Protein AF-A0A934NBB8-F1 (afdb_monomer_lite)

Structure (mmCIF, N/CA/C/O backbone):
data_AF-A0A934NBB8-F1
#
_entry.id   AF-A0A934NBB8-F1
#
loop_
_atom_site.group_PDB
_atom_site.id
_atom_site.type_symbol
_atom_site.label_atom_id
_atom_site.label_alt_id
_atom_site.label_comp_id
_atom_site.label_asym_id
_atom_site.label_entity_id
_atom_site.label_seq_id
_atom_site.pdbx_PDB_ins_code
_atom_site.Cartn_x
_atom_site.Cartn_y
_atom_site.Cartn_z
_atom_site.occupancy
_atom_site.B_iso_or_equiv
_atom_site.auth_seq_id
_atom_site.auth_comp_id
_atom_site.auth_asym_id
_atom_site.auth_atom_id
_atom_site.pdbx_PDB_model_num
ATOM 1 N N . MET A 1 1 ? -13.154 -11.999 -1.161 1.00 52.22 1 MET A N 1
ATOM 2 C CA . MET A 1 1 ? -12.662 -10.703 -0.634 1.00 52.22 1 MET A CA 1
ATOM 3 C C . MET A 1 1 ? -13.885 -9.876 -0.273 1.00 52.22 1 MET A C 1
ATOM 5 O O . MET A 1 1 ? -14.887 -10.094 -0.942 1.00 52.22 1 MET A O 1
ATOM 9 N N . PRO A 1 2 ? -13.863 -8.968 0.717 1.00 55.34 2 PRO A N 1
ATOM 10 C CA . PRO A 1 2 ? -14.897 -7.938 0.754 1.00 55.34 2 PRO A CA 1
ATOM 11 C C . PRO A 1 2 ? -14.802 -7.156 -0.561 1.00 55.34 2 PRO A C 1
ATOM 13 O O . PRO A 1 2 ? -13.743 -6.626 -0.887 1.00 55.34 2 PRO A O 1
ATOM 16 N N . GLU A 1 3 ? -15.850 -7.187 -1.377 1.00 62.31 3 GLU A N 1
ATOM 17 C CA . GLU A 1 3 ? -15.855 -6.448 -2.635 1.00 62.31 3 GLU A CA 1
ATOM 18 C C . GLU A 1 3 ? -16.149 -4.976 -2.344 1.00 62.31 3 GLU A C 1
ATOM 20 O O . GLU A 1 3 ? -17.228 -4.604 -1.880 1.00 62.31 3 GLU A O 1
ATOM 25 N N . LEU A 1 4 ? -15.164 -4.120 -2.613 1.00 74.50 4 LEU A N 1
ATOM 26 C CA . LEU A 1 4 ? -15.432 -2.718 -2.903 1.00 74.50 4 LEU A CA 1
ATOM 27 C C . LEU A 1 4 ? -16.114 -2.668 -4.270 1.00 74.50 4 LEU A C 1
ATOM 29 O O . LEU A 1 4 ? -15.524 -3.099 -5.258 1.00 74.50 4 LEU A O 1
ATOM 33 N N . ASN A 1 5 ? -17.336 -2.140 -4.329 1.00 80.19 5 ASN A N 1
ATOM 34 C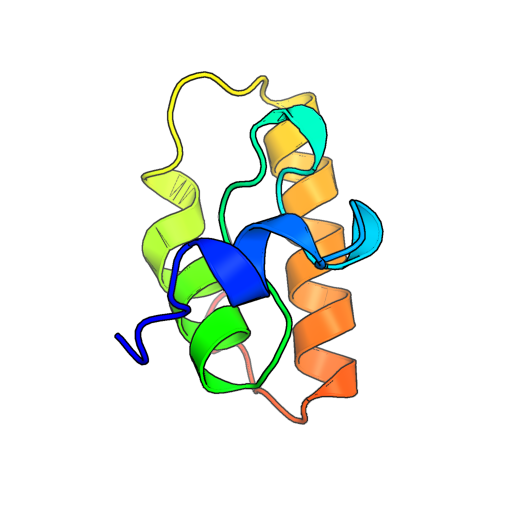 CA . ASN A 1 5 ? -17.961 -1.833 -5.612 1.00 80.19 5 ASN A CA 1
ATOM 35 C C . ASN A 1 5 ? -17.207 -0.683 -6.314 1.00 80.19 5 ASN A C 1
ATOM 37 O O . ASN A 1 5 ? -16.487 0.090 -5.671 1.00 80.19 5 ASN A O 1
ATOM 41 N N . GLU A 1 6 ? -17.364 -0.577 -7.634 1.00 77.31 6 GLU A N 1
ATOM 42 C CA . GLU A 1 6 ? -16.643 0.403 -8.463 1.00 77.31 6 GLU A CA 1
ATOM 43 C C . GLU A 1 6 ? -16.885 1.844 -7.994 1.00 77.31 6 GLU A C 1
ATOM 45 O O . GLU A 1 6 ? -15.932 2.589 -7.782 1.00 77.31 6 GLU A O 1
ATOM 50 N N . GLU A 1 7 ? -18.129 2.199 -7.662 1.00 78.44 7 GLU A N 1
ATOM 51 C CA . GLU A 1 7 ? -18.467 3.542 -7.173 1.00 78.44 7 GLU A CA 1
ATOM 52 C C . GLU A 1 7 ? -17.761 3.925 -5.864 1.00 78.44 7 GLU A C 1
ATOM 54 O O . GLU A 1 7 ? -17.385 5.085 -5.667 1.00 78.44 7 GLU A O 1
ATOM 59 N N . LYS A 1 8 ? -17.595 2.982 -4.924 1.00 80.06 8 LYS A N 1
ATOM 60 C CA . LYS A 1 8 ? -16.823 3.244 -3.699 1.00 80.06 8 LYS A CA 1
ATOM 61 C C . LYS A 1 8 ? -15.347 3.354 -4.024 1.00 80.06 8 LYS A C 1
ATOM 63 O O . LYS A 1 8 ? -14.676 4.194 -3.433 1.00 80.06 8 LYS A O 1
ATOM 68 N N . ARG A 1 9 ? -14.853 2.532 -4.952 1.00 83.62 9 ARG A N 1
ATOM 69 C CA . ARG A 1 9 ? -13.452 2.537 -5.367 1.00 83.62 9 ARG A CA 1
ATOM 70 C C . ARG A 1 9 ? -13.067 3.852 -6.036 1.00 83.62 9 ARG A C 1
ATOM 72 O O . ARG A 1 9 ? -11.973 4.330 -5.762 1.00 83.62 9 ARG A O 1
ATOM 79 N N . ASP A 1 10 ? -13.934 4.462 -6.835 1.00 84.25 10 ASP A N 1
ATOM 80 C CA . ASP A 1 10 ? -13.660 5.743 -7.506 1.00 84.25 10 ASP A CA 1
ATOM 81 C C . ASP A 1 10 ? -13.551 6.918 -6.532 1.00 84.25 10 ASP A C 1
ATOM 83 O O . ASP A 1 10 ? -12.768 7.841 -6.746 1.00 84.25 10 ASP A O 1
ATOM 87 N N . LYS A 1 11 ? -14.265 6.848 -5.405 1.00 89.38 11 LYS A N 1
ATOM 88 C CA . LYS A 1 11 ? -14.218 7.869 -4.349 1.00 89.38 11 LYS A CA 1
ATOM 89 C C . LYS A 1 11 ? -12.977 7.773 -3.461 1.00 89.38 11 LYS A C 1
ATOM 91 O O . LYS A 1 11 ? -12.720 8.699 -2.691 1.00 89.38 11 LYS A O 1
ATOM 96 N N . LEU A 1 12 ? -12.220 6.676 -3.544 1.00 90.31 12 LEU A N 1
ATOM 97 C CA . LEU A 1 12 ? -11.013 6.499 -2.742 1.00 90.31 12 LEU A CA 1
ATOM 98 C C . LEU A 1 12 ? -9.900 7.427 -3.214 1.00 90.31 12 LEU A C 1
ATOM 100 O O . LEU A 1 12 ? -9.612 7.542 -4.413 1.00 90.31 12 LEU A O 1
ATOM 104 N N . GLN A 1 13 ? -9.233 8.031 -2.237 1.00 93.06 13 GLN A N 1
ATOM 105 C CA . GLN A 1 13 ? -8.036 8.823 -2.474 1.00 93.06 13 GLN A CA 1
ATOM 106 C C . GLN A 1 13 ? -6.854 7.905 -2.792 1.00 93.06 13 GLN A C 1
ATOM 108 O O . GLN A 1 13 ? -6.746 6.798 -2.272 1.00 93.06 13 GLN A O 1
ATOM 113 N N . ASP A 1 14 ? -5.896 8.410 -3.558 1.00 92.25 14 ASP A N 1
ATOM 114 C CA . ASP A 1 14 ? -4.670 7.697 -3.935 1.00 92.25 14 ASP A CA 1
ATOM 115 C C . ASP A 1 14 ? -3.920 7.087 -2.738 1.00 92.25 14 ASP A C 1
ATOM 117 O O . ASP A 1 14 ? -3.401 5.975 -2.806 1.00 92.25 14 ASP A O 1
ATOM 121 N N . LYS A 1 15 ? -3.927 7.775 -1.590 1.00 91.62 15 LYS A N 1
ATOM 122 C CA . LYS A 1 15 ? -3.301 7.303 -0.341 1.00 91.62 15 LYS A CA 1
ATOM 123 C C . LYS A 1 15 ? -3.951 6.049 0.261 1.00 91.62 15 LYS A C 1
ATOM 125 O O . LYS A 1 15 ? -3.383 5.466 1.183 1.00 91.62 15 LYS A O 1
ATOM 130 N N . GLU A 1 16 ? -5.143 5.683 -0.198 1.00 95.19 16 GLU A N 1
ATOM 131 C CA . GLU A 1 16 ? -5.891 4.506 0.252 1.00 95.19 16 GLU A CA 1
ATOM 132 C C . GLU A 1 16 ? -5.547 3.253 -0.556 1.00 95.19 16 GLU A C 1
ATOM 134 O O . GLU A 1 16 ? -6.084 2.186 -0.276 1.00 95.19 16 GLU A O 1
ATOM 139 N N . PHE A 1 17 ? -4.629 3.350 -1.517 1.00 96.56 17 PHE A N 1
ATOM 140 C CA . PHE A 1 17 ? -4.103 2.219 -2.272 1.00 96.56 17 PHE A CA 1
ATOM 141 C C . PHE A 1 17 ? -2.632 1.978 -1.927 1.00 96.56 17 PHE A C 1
ATOM 143 O O . PHE A 1 17 ? -1.863 2.913 -1.685 1.00 96.56 17 PHE A O 1
ATOM 150 N N . ALA A 1 18 ? -2.207 0.713 -1.941 1.00 96.69 18 ALA A N 1
ATOM 151 C CA . ALA A 1 18 ? -0.784 0.388 -1.850 1.00 96.69 18 ALA A CA 1
ATOM 152 C C . ALA A 1 18 ? -0.034 0.844 -3.117 1.00 96.69 18 ALA A C 1
ATOM 154 O O . ALA A 1 18 ? 1.094 1.338 -3.020 1.00 96.69 18 ALA A O 1
ATOM 155 N N . PHE A 1 19 ? -0.710 0.749 -4.268 1.00 96.75 19 PHE A N 1
ATOM 156 C CA . PHE A 1 19 ? -0.251 1.153 -5.598 1.00 96.75 19 PHE A CA 1
ATOM 157 C C . PHE A 1 19 ? -1.188 2.243 -6.151 1.00 96.75 19 PHE A C 1
ATOM 159 O O . PHE A 1 19 ? -2.199 1.916 -6.781 1.00 96.75 19 PHE A O 1
ATOM 166 N N . PRO A 1 20 ? -0.930 3.531 -5.847 1.00 96.00 20 PRO A N 1
ATOM 167 C CA . PRO A 1 20 ? -1.880 4.606 -6.127 1.00 96.00 20 PRO A CA 1
ATOM 168 C C . PRO A 1 20 ? -2.119 4.869 -7.611 1.00 96.00 20 PRO A C 1
ATOM 170 O O . PRO A 1 20 ? -3.266 5.033 -8.016 1.00 96.00 20 PRO A O 1
ATOM 173 N N . LYS A 1 21 ? -1.059 4.849 -8.427 1.00 94.44 21 LYS A N 1
ATOM 174 C CA . LYS A 1 21 ? -1.160 5.117 -9.869 1.00 94.44 21 LYS A CA 1
ATOM 175 C C . LYS A 1 21 ? -2.014 4.066 -10.575 1.00 94.44 21 LYS A C 1
ATOM 177 O O . LYS A 1 21 ? -2.820 4.387 -11.438 1.00 94.44 21 LYS A O 1
ATOM 182 N N . GLU A 1 22 ? -1.871 2.812 -10.162 1.00 94.69 22 GLU A N 1
ATOM 183 C CA . GLU A 1 22 ? -2.602 1.668 -10.699 1.00 94.69 22 GLU A CA 1
ATOM 184 C C . GLU A 1 22 ? -3.954 1.467 -9.993 1.00 94.69 22 GLU A C 1
ATOM 186 O O . GLU A 1 22 ? -4.729 0.587 -10.374 1.00 94.69 22 GLU A O 1
ATOM 191 N N . ARG A 1 23 ? -4.223 2.237 -8.925 1.00 94.44 23 ARG A N 1
ATOM 192 C CA . ARG A 1 23 ? -5.359 2.073 -8.003 1.00 94.44 23 ARG A CA 1
ATOM 193 C C . ARG A 1 23 ? -5.531 0.618 -7.543 1.00 94.44 23 ARG A C 1
ATOM 195 O O . ARG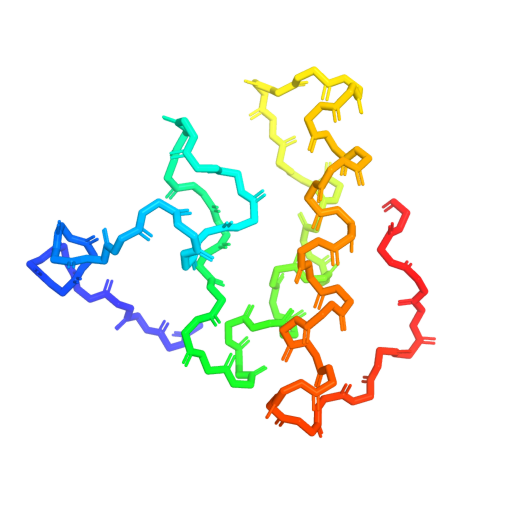 A 1 23 ? -6.657 0.122 -7.437 1.00 94.44 23 ARG A O 1
ATOM 202 N N . LYS A 1 24 ? -4.426 -0.103 -7.309 1.00 94.88 24 LYS A N 1
ATOM 203 C CA . LYS A 1 24 ? -4.411 -1.527 -6.909 1.00 94.88 24 LYS A CA 1
ATOM 204 C C . LYS A 1 24 ? -4.186 -1.687 -5.406 1.00 94.88 24 LYS A C 1
ATOM 206 O O . LYS A 1 24 ? -3.553 -0.849 -4.766 1.00 94.88 24 LYS A O 1
ATOM 211 N N . ALA A 1 25 ? -4.675 -2.811 -4.874 1.00 94.00 25 ALA A N 1
ATOM 212 C CA . ALA A 1 25 ? -4.550 -3.194 -3.467 1.00 94.00 25 ALA A CA 1
ATOM 213 C C . ALA A 1 25 ? -5.044 -2.082 -2.515 1.00 94.00 25 ALA A C 1
ATOM 215 O O . ALA A 1 25 ? -4.227 -1.398 -1.892 1.00 94.00 25 ALA A O 1
ATOM 216 N N . PRO A 1 26 ? -6.373 -1.862 -2.432 1.00 95.81 26 PRO A N 1
ATOM 217 C CA . PRO A 1 26 ? -6.942 -0.914 -1.478 1.00 95.81 26 PRO A CA 1
ATOM 218 C C . PRO A 1 26 ? -6.529 -1.274 -0.042 1.00 95.81 26 PRO A C 1
ATOM 220 O O . PRO A 1 26 ? -6.236 -2.429 0.258 1.00 95.81 26 PRO A O 1
ATOM 223 N N . LEU A 1 27 ? -6.500 -0.273 0.835 1.00 96.19 27 LEU A N 1
ATOM 224 C CA . LEU A 1 27 ? -6.040 -0.334 2.226 1.00 96.19 27 LEU A CA 1
ATOM 225 C C . LEU A 1 27 ? -7.055 0.327 3.177 1.00 96.19 27 LEU A C 1
ATOM 227 O O . LEU A 1 27 ? -6.673 0.940 4.171 1.00 96.19 27 LEU A O 1
ATOM 231 N N . THR A 1 28 ? -8.347 0.258 2.848 1.00 94.81 28 THR A N 1
ATOM 232 C CA . THR A 1 28 ? -9.410 0.999 3.551 1.00 94.81 28 THR A CA 1
ATOM 233 C C . THR A 1 28 ? -9.845 0.351 4.867 1.00 94.81 28 THR A C 1
ATOM 235 O O . THR A 1 28 ? -10.394 1.028 5.736 1.00 94.81 28 THR A O 1
ATOM 238 N N . ASP A 1 29 ? -9.593 -0.948 5.037 1.00 94.19 29 ASP A N 1
ATOM 239 C CA . ASP A 1 29 ? -9.913 -1.706 6.246 1.00 94.19 29 ASP A CA 1
ATOM 240 C C . ASP A 1 29 ? -8.944 -2.878 6.473 1.00 94.19 29 ASP A C 1
ATOM 242 O O . ASP A 1 29 ? -8.089 -3.195 5.642 1.00 94.19 29 ASP A O 1
ATOM 246 N N . ALA A 1 30 ? -9.087 -3.547 7.619 1.00 94.31 30 ALA A N 1
ATOM 247 C CA . ALA A 1 30 ? -8.229 -4.658 8.018 1.00 94.31 30 ALA A CA 1
ATOM 248 C C . ALA A 1 30 ? -8.225 -5.828 7.014 1.00 94.31 30 ALA A C 1
ATOM 250 O O . ALA A 1 30 ? -7.188 -6.455 6.795 1.00 94.31 30 ALA A O 1
ATOM 251 N N . SER A 1 31 ? -9.365 -6.136 6.396 1.00 93.94 31 SER A N 1
ATOM 252 C CA . SER A 1 31 ? -9.478 -7.229 5.426 1.00 93.94 31 SER A CA 1
ATOM 253 C C . SER A 1 31 ? -8.762 -6.883 4.123 1.00 93.94 31 SER A C 1
ATOM 255 O O . SER A 1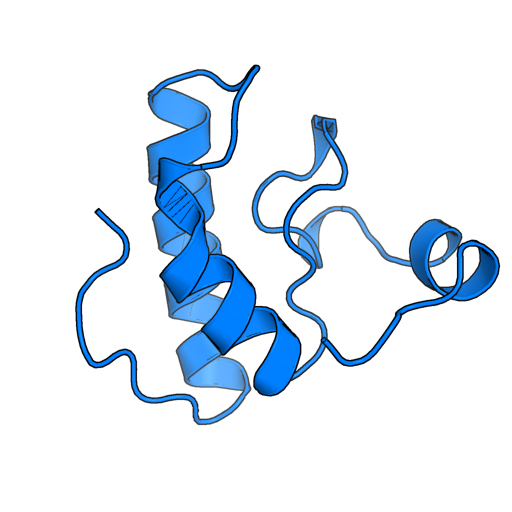 31 ? -8.042 -7.723 3.577 1.00 93.94 31 SER A O 1
ATOM 257 N N . HIS A 1 32 ? -8.889 -5.637 3.671 1.00 95.00 32 HIS A N 1
ATOM 258 C CA . HIS A 1 32 ? -8.137 -5.112 2.540 1.00 95.00 32 HIS A CA 1
ATOM 259 C C . HIS A 1 32 ? -6.627 -5.135 2.784 1.00 95.00 32 HIS A C 1
ATOM 261 O O . HIS A 1 32 ? -5.892 -5.639 1.939 1.00 95.00 32 HIS A O 1
ATOM 267 N N . VAL A 1 33 ? -6.166 -4.709 3.964 1.00 95.62 33 VAL A N 1
ATOM 268 C CA . VAL A 1 33 ? -4.738 -4.747 4.318 1.00 95.62 33 VAL A CA 1
ATOM 269 C C . VAL A 1 33 ? -4.184 -6.174 4.313 1.00 95.62 33 VAL A C 1
ATOM 271 O O . VAL A 1 33 ? -3.140 -6.415 3.708 1.00 95.62 33 VAL A O 1
ATOM 274 N N . ARG A 1 34 ? -4.874 -7.138 4.944 1.00 94.75 34 ARG A N 1
ATOM 275 C CA . ARG A 1 34 ? -4.428 -8.547 4.954 1.00 94.75 34 ARG A CA 1
ATOM 276 C C . ARG A 1 34 ? -4.312 -9.107 3.542 1.00 94.75 34 ARG A C 1
ATOM 278 O O . ARG A 1 34 ? -3.344 -9.787 3.219 1.00 94.75 34 ARG A O 1
ATOM 285 N N . ASN A 1 35 ? -5.292 -8.804 2.699 1.00 93.75 35 ASN A N 1
ATOM 286 C CA . ASN A 1 35 ? -5.310 -9.264 1.321 1.00 93.75 35 ASN A CA 1
ATOM 287 C C . ASN A 1 35 ? -4.217 -8.596 0.470 1.00 93.75 35 ASN A C 1
ATOM 289 O O . ASN A 1 35 ? -3.540 -9.276 -0.296 1.00 93.75 35 ASN A O 1
ATOM 293 N N . ALA A 1 36 ? -4.003 -7.289 0.645 1.00 94.69 36 ALA A N 1
ATOM 294 C CA . ALA A 1 36 ? -2.920 -6.556 -0.000 1.00 94.69 36 ALA A CA 1
ATOM 295 C C . ALA A 1 36 ? -1.550 -7.142 0.365 1.00 94.69 36 ALA A C 1
ATOM 297 O O . ALA A 1 36 ? -0.732 -7.354 -0.523 1.00 94.69 36 ALA A O 1
ATOM 298 N N . ALA A 1 37 ? -1.323 -7.465 1.643 1.00 94.56 37 ALA A N 1
ATOM 299 C CA . ALA A 1 37 ? -0.098 -8.122 2.093 1.00 94.56 37 ALA A CA 1
ATOM 300 C C . ALA A 1 37 ? 0.049 -9.538 1.508 1.00 94.56 37 ALA A C 1
ATOM 302 O O . ALA A 1 37 ? 1.091 -9.868 0.953 1.00 94.56 37 ALA A O 1
ATOM 303 N N . ALA A 1 38 ? -1.006 -10.358 1.569 1.00 93.06 38 ALA A N 1
ATOM 304 C CA . ALA A 1 38 ? -0.976 -11.742 1.091 1.00 93.06 38 ALA A CA 1
ATOM 305 C C . ALA A 1 38 ? -0.777 -11.868 -0.430 1.00 93.06 38 ALA A C 1
ATOM 307 O O . ALA A 1 38 ? -0.249 -12.873 -0.901 1.00 93.06 38 ALA A O 1
ATOM 308 N N . ARG A 1 39 ? -1.211 -10.865 -1.203 1.00 93.25 39 ARG A N 1
ATOM 309 C CA . ARG A 1 39 ? -1.127 -10.853 -2.672 1.00 93.25 39 ARG A CA 1
ATOM 310 C C . ARG A 1 39 ? -0.109 -9.862 -3.219 1.00 93.25 39 ARG A C 1
ATOM 312 O O . ARG A 1 39 ? -0.084 -9.636 -4.424 1.00 93.25 39 ARG A O 1
ATOM 319 N N . PHE A 1 40 ? 0.725 -9.278 -2.363 1.00 94.38 40 PHE A N 1
ATOM 320 C CA . PHE A 1 40 ? 1.661 -8.223 -2.740 1.00 94.38 40 PHE A CA 1
ATOM 321 C C . PHE A 1 40 ? 2.534 -8.608 -3.950 1.00 94.38 40 PHE A C 1
ATOM 323 O O . PHE A 1 40 ? 2.612 -7.860 -4.924 1.00 94.38 40 PHE A O 1
ATOM 330 N N . ASN A 1 41 ? 3.078 -9.828 -3.955 1.00 90.69 41 ASN A N 1
ATOM 331 C CA . ASN A 1 41 ? 3.887 -10.345 -5.063 1.00 90.69 41 ASN A CA 1
ATOM 332 C C . ASN A 1 41 ? 3.148 -10.552 -6.381 1.00 90.69 41 ASN A C 1
ATOM 334 O O . ASN A 1 41 ? 3.774 -10.507 -7.437 1.00 90.69 41 ASN A O 1
ATOM 338 N N . GLN A 1 42 ? 1.835 -10.765 -6.323 1.00 93.81 42 GLN A N 1
ATOM 339 C CA . GLN A 1 42 ? 0.994 -11.014 -7.494 1.00 93.81 42 GLN A CA 1
ATOM 340 C C . GLN A 1 42 ? 0.619 -9.712 -8.215 1.00 93.81 42 GLN A C 1
ATOM 342 O O . GLN A 1 42 ? -0.074 -9.742 -9.228 1.00 93.81 42 GLN A O 1
ATOM 347 N N . VAL A 1 43 ? 1.029 -8.551 -7.690 1.00 93.94 43 VAL A N 1
ATOM 348 C CA . VAL A 1 43 ? 0.794 -7.273 -8.358 1.00 93.94 43 VAL A CA 1
ATOM 349 C C . VAL A 1 43 ? 1.791 -7.107 -9.501 1.00 93.94 43 VAL A C 1
ATOM 351 O O . VAL A 1 43 ? 2.986 -6.892 -9.296 1.00 93.94 43 VAL A O 1
ATOM 354 N N . GLU A 1 44 ? 1.258 -7.194 -10.715 1.00 93.25 44 GLU A N 1
ATOM 355 C CA . GLU A 1 44 ? 1.982 -7.003 -11.969 1.00 93.25 44 GLU A CA 1
ATOM 356 C C . GLU A 1 44 ? 1.833 -5.576 -12.517 1.00 93.25 44 GLU A C 1
ATOM 358 O O . GLU A 1 44 ? 0.916 -4.832 -12.140 1.00 93.25 44 GLU A O 1
ATOM 363 N N . GLY A 1 45 ? 2.719 -5.209 -13.449 1.00 95.50 45 GLY A N 1
ATOM 364 C CA . GLY A 1 45 ? 2.709 -3.903 -14.116 1.00 95.50 45 GLY A CA 1
ATOM 365 C C . GLY A 1 45 ? 3.177 -2.749 -13.228 1.00 95.50 45 GLY A C 1
ATOM 366 O O . GLY A 1 45 ? 2.739 -1.625 -13.431 1.00 95.50 45 GLY A O 1
ATOM 367 N N . VAL A 1 46 ? 4.021 -3.035 -12.234 1.00 96.25 46 VAL A N 1
ATOM 368 C CA . VAL A 1 46 ? 4.580 -2.057 -11.289 1.00 96.25 46 VAL A CA 1
ATOM 369 C C . VAL A 1 46 ? 6.096 -2.201 -11.224 1.00 96.25 46 VAL A C 1
ATOM 371 O O . VAL A 1 46 ? 6.635 -3.304 -11.353 1.00 96.25 46 VAL A O 1
ATOM 374 N N . SER A 1 47 ? 6.794 -1.091 -11.011 1.00 96.62 47 SER A N 1
ATOM 375 C CA . SER A 1 47 ? 8.246 -1.088 -10.828 1.00 96.62 47 SER A CA 1
ATOM 376 C C . SER A 1 47 ? 8.657 -1.639 -9.458 1.00 96.62 47 SER A C 1
ATOM 378 O O . SER A 1 47 ? 7.881 -1.655 -8.501 1.00 96.62 47 SER A O 1
ATOM 380 N N . VAL A 1 48 ? 9.927 -2.035 -9.331 1.00 94.12 48 VAL A N 1
ATOM 381 C CA . VAL A 1 48 ? 10.512 -2.439 -8.038 1.00 94.12 48 VAL A CA 1
ATOM 382 C C . VAL A 1 48 ? 10.405 -1.307 -7.010 1.00 94.12 48 VAL A C 1
ATOM 384 O O . VAL A 1 48 ? 10.043 -1.545 -5.862 1.00 94.12 48 VAL A O 1
ATOM 387 N N . ALA A 1 49 ? 10.627 -0.058 -7.431 1.00 96.06 49 ALA A N 1
ATOM 388 C CA . ALA A 1 49 ? 10.467 1.107 -6.564 1.00 96.06 49 ALA A CA 1
ATOM 389 C C . ALA A 1 49 ? 9.019 1.271 -6.066 1.00 96.06 49 ALA A C 1
ATOM 391 O O . ALA A 1 49 ? 8.794 1.626 -4.909 1.00 96.06 49 ALA A O 1
ATOM 392 N N . GLU A 1 50 ? 8.026 0.990 -6.913 1.00 96.44 50 GLU A N 1
ATOM 393 C CA . GLU A 1 50 ? 6.614 1.012 -6.518 1.00 96.44 50 GLU A CA 1
ATOM 394 C C . GLU A 1 50 ? 6.276 -0.108 -5.538 1.00 96.44 50 GLU A C 1
ATOM 396 O O . GLU A 1 50 ? 5.551 0.153 -4.575 1.00 96.44 50 GLU A O 1
ATOM 401 N N . LYS A 1 51 ? 6.851 -1.307 -5.712 1.00 96.06 51 LYS A N 1
ATOM 402 C CA . LYS A 1 51 ? 6.728 -2.395 -4.732 1.00 96.06 51 LYS A CA 1
ATOM 403 C C . LYS A 1 51 ? 7.270 -1.970 -3.365 1.00 96.06 51 LYS A C 1
ATOM 405 O O . LYS A 1 51 ? 6.534 -2.029 -2.381 1.00 96.06 51 LYS A O 1
ATOM 410 N N . GLU A 1 52 ? 8.486 -1.438 -3.296 1.00 95.44 52 GLU A N 1
ATOM 411 C CA . GLU A 1 52 ? 9.076 -0.989 -2.024 1.00 95.44 52 GLU A CA 1
ATOM 412 C C . GLU A 1 52 ? 8.220 0.078 -1.319 1.00 95.44 52 GLU A C 1
ATOM 414 O O . GLU A 1 52 ? 7.941 -0.008 -0.117 1.00 95.44 52 GLU A O 1
ATOM 419 N N . GLN A 1 53 ? 7.702 1.056 -2.069 1.00 96.56 53 GLN A N 1
ATOM 420 C CA . GLN A 1 53 ? 6.790 2.052 -1.500 1.00 96.56 53 GLN A CA 1
ATOM 421 C C . GLN A 1 53 ? 5.470 1.428 -1.021 1.00 96.56 53 GLN A C 1
ATOM 423 O O . GLN A 1 53 ? 4.953 1.798 0.039 1.00 96.56 53 GLN A O 1
ATOM 428 N N . ALA A 1 54 ? 4.915 0.485 -1.784 1.00 96.75 54 ALA A N 1
ATOM 429 C CA . ALA A 1 54 ? 3.688 -0.220 -1.440 1.00 96.75 54 ALA A CA 1
ATOM 430 C C . ALA A 1 54 ? 3.850 -1.065 -0.164 1.00 96.75 54 ALA A C 1
ATOM 432 O O . ALA A 1 54 ? 2.966 -1.018 0.696 1.00 96.75 54 ALA A O 1
ATOM 433 N N . LYS A 1 55 ? 4.999 -1.729 0.037 1.00 96.12 55 LYS A N 1
ATOM 434 C CA . LYS A 1 55 ? 5.345 -2.437 1.286 1.00 96.12 55 LYS A CA 1
ATOM 435 C C . LYS A 1 55 ? 5.252 -1.500 2.492 1.00 96.12 55 LYS A C 1
ATOM 437 O O . LYS A 1 55 ? 4.604 -1.824 3.490 1.00 96.12 55 LYS A O 1
ATOM 442 N N . GLY A 1 56 ? 5.812 -0.293 2.378 1.00 95.94 56 GLY A N 1
ATOM 443 C CA . GLY A 1 56 ? 5.709 0.745 3.409 1.00 95.94 56 GLY A CA 1
ATOM 444 C C . GLY A 1 56 ? 4.265 1.184 3.696 1.00 95.94 56 GLY A C 1
ATOM 445 O O . GLY A 1 56 ? 3.865 1.286 4.862 1.00 95.94 56 GLY A O 1
ATOM 446 N N . ARG A 1 57 ? 3.452 1.393 2.650 1.00 97.31 57 ARG A N 1
ATOM 447 C CA . ARG A 1 57 ? 2.028 1.760 2.792 1.00 97.31 57 ARG A CA 1
ATOM 448 C C . ARG A 1 57 ? 1.219 0.657 3.477 1.00 97.31 57 ARG A C 1
ATOM 450 O O . ARG A 1 57 ? 0.467 0.960 4.403 1.00 97.31 57 ARG A O 1
ATOM 457 N N . ILE A 1 58 ? 1.426 -0.605 3.093 1.00 96.38 58 ILE A N 1
ATOM 458 C CA . ILE A 1 58 ? 0.769 -1.772 3.703 1.00 96.38 58 ILE A CA 1
ATOM 459 C C . ILE A 1 58 ? 1.123 -1.871 5.188 1.00 96.38 58 ILE A C 1
ATOM 461 O O . ILE A 1 58 ? 0.221 -1.979 6.015 1.00 96.38 58 ILE A O 1
ATOM 465 N N . LYS A 1 59 ? 2.406 -1.744 5.557 1.00 96.00 59 LYS A N 1
ATOM 466 C CA . LYS A 1 59 ? 2.843 -1.759 6.967 1.00 96.00 59 LYS A CA 1
ATOM 467 C C . LYS A 1 59 ? 2.196 -0.638 7.785 1.00 96.00 59 LYS A C 1
ATOM 469 O O . LYS A 1 59 ? 1.739 -0.866 8.906 1.00 96.00 59 LYS A O 1
ATOM 474 N N . ARG A 1 60 ? 2.119 0.577 7.231 1.00 96.38 60 ARG A N 1
ATOM 475 C CA . ARG A 1 60 ? 1.460 1.714 7.894 1.00 96.38 60 ARG A CA 1
ATOM 476 C C . ARG A 1 60 ? -0.039 1.469 8.077 1.00 96.38 60 ARG A C 1
ATOM 478 O O . ARG A 1 60 ? -0.566 1.738 9.156 1.00 96.38 60 ARG A O 1
ATOM 485 N N . ALA A 1 61 ? -0.713 0.959 7.049 1.00 96.44 61 ALA A N 1
ATOM 486 C CA . ALA A 1 61 ? -2.131 0.632 7.118 1.00 96.44 61 ALA A CA 1
ATOM 487 C C . ALA A 1 61 ? -2.399 -0.513 8.107 1.00 96.44 61 ALA A C 1
ATOM 489 O O . ALA A 1 61 ? -3.344 -0.432 8.884 1.00 96.44 61 ALA A O 1
ATOM 490 N N . ALA A 1 62 ? -1.525 -1.519 8.167 1.00 96.12 62 ALA A N 1
ATOM 491 C CA . ALA A 1 62 ? -1.619 -2.609 9.132 1.00 96.12 62 ALA A CA 1
ATOM 492 C C . ALA A 1 62 ? -1.592 -2.102 10.575 1.00 96.12 62 ALA A C 1
ATOM 494 O O . ALA A 1 62 ? -2.496 -2.415 11.346 1.00 96.12 62 ALA A O 1
ATOM 495 N N . ARG A 1 63 ? -0.654 -1.205 10.903 1.00 95.69 63 ARG A N 1
ATOM 496 C CA . ARG A 1 63 ? -0.620 -0.538 12.215 1.00 95.69 63 ARG A CA 1
ATOM 497 C C . ARG A 1 63 ? -1.893 0.262 12.493 1.00 95.69 63 ARG A C 1
ATOM 499 O O . ARG A 1 63 ? -2.435 0.177 13.587 1.00 95.69 63 ARG A O 1
ATOM 506 N N . LYS A 1 64 ? -2.390 1.011 11.503 1.00 95.94 64 LYS A N 1
ATOM 507 C CA . LYS A 1 64 ? -3.616 1.818 11.632 1.00 95.94 64 LYS A CA 1
ATOM 508 C C . LYS A 1 64 ? -4.861 0.961 11.892 1.00 95.94 64 LYS A C 1
ATOM 510 O O . LYS A 1 64 ? -5.734 1.380 12.642 1.00 95.94 64 LYS A O 1
ATOM 515 N N . HIS A 1 65 ? -4.949 -0.206 11.261 1.00 95.00 65 HIS A N 1
ATOM 516 C CA . HIS A 1 65 ? -6.118 -1.087 11.318 1.00 95.00 65 HIS A CA 1
ATOM 517 C C . HIS A 1 65 ? -5.967 -2.253 12.309 1.00 95.00 65 HIS A C 1
ATOM 519 O O . HIS A 1 65 ? -6.825 -3.132 12.329 1.00 95.00 65 HIS A O 1
ATOM 525 N 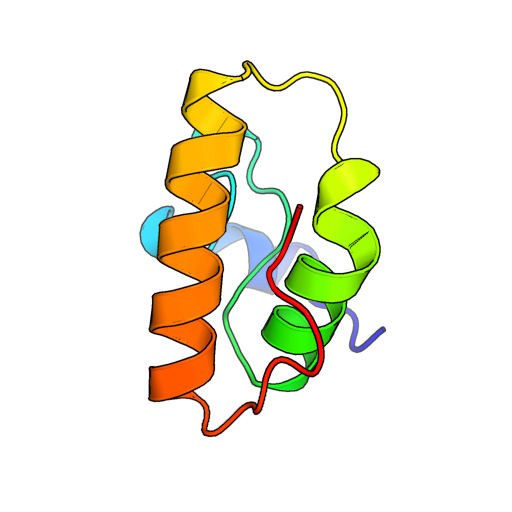N . GLY A 1 66 ? -4.897 -2.284 13.115 1.00 94.62 66 GLY A N 1
ATOM 526 C CA . GLY A 1 66 ? -4.652 -3.357 14.086 1.00 94.62 66 GLY A CA 1
ATOM 527 C C . GLY A 1 66 ? -4.442 -4.730 13.439 1.00 94.62 66 GLY A C 1
ATOM 528 O O . GLY A 1 66 ? -4.843 -5.748 13.993 1.00 94.62 66 GLY A O 1
ATOM 529 N N . VAL A 1 67 ? -3.869 -4.766 12.234 1.00 95.06 67 VAL A N 1
ATOM 530 C CA . VAL A 1 67 ? -3.550 -6.008 11.526 1.00 95.06 67 VAL A CA 1
ATOM 531 C C . VAL A 1 67 ? -2.124 -6.418 11.852 1.00 95.06 67 VAL A C 1
ATOM 533 O O . VAL A 1 67 ? -1.177 -5.689 11.560 1.00 95.06 67 VAL A O 1
ATOM 536 N N . GLU A 1 68 ? -1.972 -7.619 12.394 1.00 91.56 68 GLU A N 1
ATOM 537 C CA . GLU A 1 68 ? -0.673 -8.261 12.525 1.00 91.56 68 GLU A CA 1
ATOM 538 C C . GLU A 1 68 ? -0.294 -8.921 11.193 1.00 91.56 68 GLU A C 1
ATOM 540 O O . GLU A 1 68 ? -1.031 -9.754 10.660 1.00 91.56 68 GLU A O 1
ATOM 545 N N . LEU A 1 69 ? 0.832 -8.502 10.614 1.00 85.00 69 LEU A N 1
ATOM 546 C CA . LEU A 1 69 ? 1.366 -9.101 9.395 1.00 85.00 69 LEU A CA 1
ATOM 547 C C . LEU A 1 69 ? 2.227 -10.299 9.797 1.00 85.00 69 LEU A C 1
ATOM 549 O O . LEU A 1 69 ? 3.312 -10.123 10.338 1.00 85.00 69 LEU A O 1
ATOM 553 N N . SER A 1 70 ? 1.746 -11.515 9.532 1.00 75.12 70 SER A N 1
ATOM 554 C CA . SER A 1 70 ? 2.456 -12.753 9.895 1.00 75.12 70 SER A CA 1
ATOM 555 C C . SER A 1 70 ? 3.795 -12.917 9.166 1.00 75.12 70 SER A C 1
ATOM 557 O O . SER A 1 70 ? 4.659 -13.666 9.613 1.00 75.12 70 SER A O 1
ATOM 559 N N . LYS A 1 71 ? 3.949 -12.245 8.022 1.00 70.44 71 LYS A N 1
ATOM 560 C CA . LYS A 1 71 ? 5.186 -12.132 7.250 1.00 70.44 71 LYS A CA 1
ATOM 561 C C . LYS A 1 71 ? 5.273 -10.722 6.694 1.00 70.44 71 LYS A C 1
ATOM 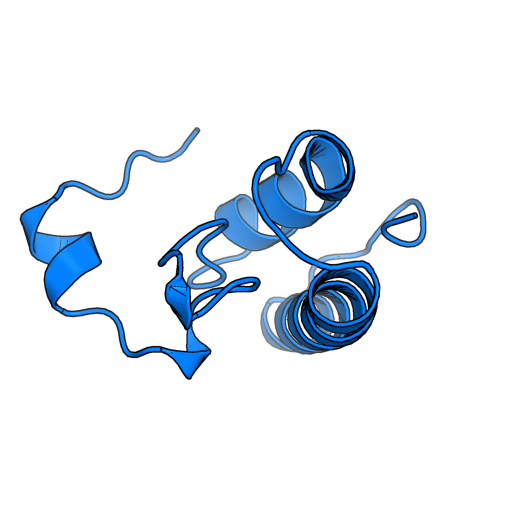563 O O . LYS A 1 71 ? 4.241 -10.106 6.408 1.00 70.44 71 LYS A O 1
ATOM 568 N N . ASP A 1 72 ? 6.494 -10.227 6.535 1.00 71.44 72 ASP A N 1
ATOM 569 C CA . ASP A 1 72 ? 6.687 -9.002 5.778 1.00 71.44 72 ASP A CA 1
ATOM 570 C C . ASP 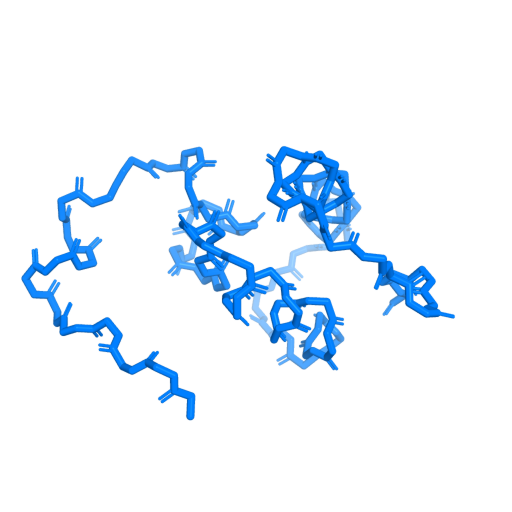A 1 72 ? 6.171 -9.212 4.344 1.00 71.44 72 ASP A C 1
ATOM 572 O O . ASP A 1 72 ? 6.328 -10.309 3.803 1.00 71.44 72 ASP A O 1
ATOM 576 N N . PRO A 1 73 ? 5.517 -8.205 3.730 1.00 70.56 73 PRO A N 1
ATOM 577 C CA . PRO A 1 73 ? 5.171 -8.281 2.319 1.00 70.56 73 PRO A CA 1
ATOM 578 C C . PRO A 1 73 ? 6.482 -8.251 1.527 1.00 70.56 73 PRO A C 1
ATOM 580 O O . PRO A 1 73 ? 7.056 -7.182 1.332 1.00 70.56 73 PRO A O 1
ATOM 583 N N . ASP A 1 74 ? 7.020 -9.416 1.194 1.00 60.66 74 ASP A N 1
ATOM 584 C CA . ASP A 1 74 ? 8.109 -9.588 0.226 1.00 60.66 74 ASP A CA 1
ATOM 585 C C . ASP A 1 74 ? 7.540 -9.672 -1.173 1.00 60.66 74 ASP A C 1
ATOM 587 O O . ASP A 1 74 ? 6.445 -10.270 -1.287 1.00 60.66 74 ASP A O 1
#

Secondary structure (DSSP, 8-state):
-----HHHHHTS-GGGEEETTTTEEE-SSHHHHHHHHHTGGG--S--HHHHHHHHHHHHHHHHHHT---SS---

Organism: NCBI:txid3127016

InterPro domains:
  IPR046489 Protein of unknown function DUF6582 [PF20223] (6-72)

Sequence (74 aa):
MPELNEEKRDKLQDKEFAFPKERKAPLTDASHVRNAAARFNQVEGVSVAEKEQAKGRIKRAARKHGVELSKDPD

Radius of gyration: 11.28 Å; chains: 1; bounding box: 29×22×28 Å

pLDDT: mean 90.0, std 10.34, range [52.22, 97.31]

Foldseek 3Di:
DPDDDPVNLVPDDLLQALQSVVSPQGLPEQVSLQVCLVCLVVDPPDDPVSSVSSLVSSVVSCVVHVHDDPDRSD